Protein AF-T0GP48-F1 (afdb_monomer)

Mean predicted aligned error: 2.32 Å

Sequence (59 aa):
MIEGQRVLFLMAVEDEYGPHLQQRFTPALIGVGPVEAAIATSLILYRMYQDDALPDLLT

InterPro domains:
  IPR035994 Nucleoside phosphorylase superfamily [G3DSA:3.40.50.1580] (1-59)

Radius of gyration: 12.01 Å; Cα contacts (8 Å, |Δi|>4): 65; chains: 1; bounding box: 24×29×26 Å

pLDDT: mean 96.47, std 2.34, range [87.12, 98.5]

Foldseek 3Di:
DPPPFFEAEEDADCVVCDPVNVVPDDHDHQHDDPVSNVVSVVVVQVVCVVVVRHTPYYD

Nearest PDB structures (foldseek):
  4pr3-assembly1_A  TM=9.727E-01  e=1.655E-04  Brucella melitensis bv. 1 str. 16M
  4pr3-assembly1_B  TM=9.627E-01  e=4.042E-04  Brucella melitensis bv. 1 str. 16M
  3l8f-assembly1_A  TM=4.760E-01  e=3.268E+00  Escherichia coli K-12
  3nrb-assembly1_A  TM=3.869E-01  e=2.483E+00  Pseudomonas putida KT2440
  3nrb-assembly1_D  TM=3.795E-01  e=3.052E+00  Pseudomonas putida KT2440

Solvent-accessible surface area (backbone atoms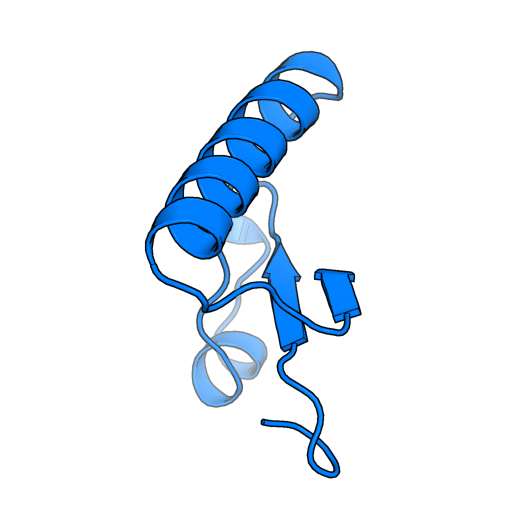 only — not comparable to full-atom values): 3536 Å² total;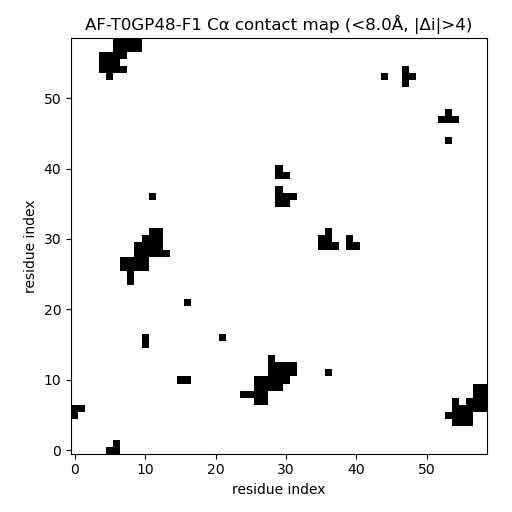 per-residue (Å²): 109,57,98,88,35,42,66,43,44,59,38,46,52,71,90,77,59,43,75,79,48,62,78,74,57,84,62,48,75,28,41,78,54,77,66,46,27,50,54,43,48,50,53,51,51,52,52,28,51,77,68,78,55,62,58,77,40,79,83

Organism: NCBI:txid1329909

Structure (mmCIF, N/CA/C/O backbone):
data_AF-T0GP48-F1
#
_entry.id   AF-T0GP48-F1
#
loop_
_atom_site.group_PDB
_atom_site.id
_atom_site.type_symbol
_atom_site.label_atom_id
_atom_site.label_alt_id
_atom_site.label_comp_id
_atom_site.label_asym_id
_atom_site.label_entity_id
_atom_site.label_seq_id
_atom_site.pdbx_PDB_ins_code
_atom_site.Cartn_x
_atom_site.Cartn_y
_atom_site.Cartn_z
_atom_site.occupancy
_atom_site.B_iso_or_equiv
_atom_site.auth_seq_id
_atom_site.auth_comp_id
_atom_site.auth_asym_id
_atom_site.auth_atom_id
_atom_site.pdbx_PDB_model_num
ATOM 1 N N . MET A 1 1 ? -7.935 -6.152 7.609 1.00 88.50 1 MET A N 1
ATOM 2 C CA . MET A 1 1 ? -7.484 -5.853 8.982 1.00 88.50 1 MET A CA 1
ATOM 3 C C . MET A 1 1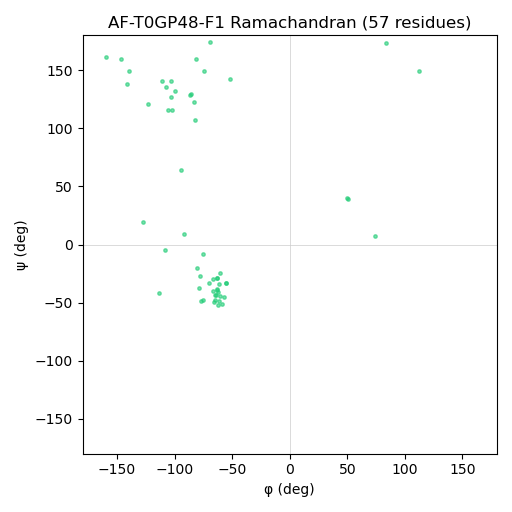 ? -6.509 -6.935 9.406 1.00 88.50 1 MET A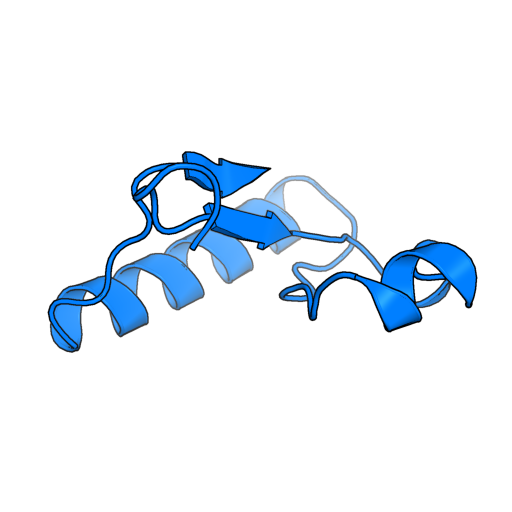 C 1
ATOM 5 O O . MET A 1 1 ? -6.819 -8.097 9.176 1.00 88.50 1 MET A O 1
ATOM 9 N N . ILE A 1 2 ? -5.369 -6.574 9.987 1.00 93.94 2 ILE A N 1
ATOM 10 C CA . ILE A 1 2 ? -4.403 -7.497 10.605 1.00 93.94 2 ILE A CA 1
ATOM 11 C C . ILE A 1 2 ? -4.246 -7.032 12.049 1.00 93.94 2 ILE A C 1
ATOM 13 O O . ILE A 1 2 ? -3.933 -5.866 12.256 1.00 93.94 2 ILE A O 1
ATOM 17 N N . GLU A 1 3 ? -4.547 -7.887 13.031 1.00 95.06 3 GLU A N 1
ATOM 18 C CA . GLU A 1 3 ? -4.527 -7.516 14.463 1.00 95.06 3 GLU A CA 1
ATOM 19 C C . GLU A 1 3 ? -5.297 -6.213 14.774 1.00 95.06 3 GLU A C 1
ATOM 21 O O . GLU A 1 3 ? -4.858 -5.357 15.537 1.00 95.06 3 GLU A O 1
ATOM 26 N N . GLY A 1 4 ? -6.450 -6.016 14.126 1.00 95.44 4 GLY A N 1
ATOM 27 C CA . GLY A 1 4 ? -7.264 -4.809 14.311 1.00 95.44 4 GLY A CA 1
ATOM 28 C C . GLY A 1 4 ? -6.717 -3.539 13.644 1.00 95.44 4 GLY A C 1
ATOM 29 O O . GLY A 1 4 ? -7.313 -2.485 13.824 1.00 95.44 4 GLY A O 1
ATOM 30 N N . GLN A 1 5 ? -5.656 -3.630 12.839 1.00 96.44 5 GLN A N 1
ATOM 31 C CA . GLN A 1 5 ? -5.102 -2.522 12.051 1.00 96.44 5 GLN A CA 1
ATOM 32 C C . GLN A 1 5 ? -5.498 -2.631 10.571 1.00 96.44 5 GLN A C 1
ATOM 34 O O . GLN A 1 5 ? -5.512 -3.724 9.987 1.00 96.44 5 GLN A O 1
ATOM 39 N N . ARG A 1 6 ? -5.809 -1.503 9.931 1.00 96.19 6 ARG A N 1
ATOM 40 C CA . ARG A 1 6 ? -6.035 -1.392 8.488 1.00 96.19 6 ARG A CA 1
ATOM 41 C C . ARG A 1 6 ? -4.690 -1.268 7.783 1.00 96.19 6 ARG A C 1
ATOM 43 O O . ARG A 1 6 ? -4.042 -0.232 7.844 1.00 96.19 6 ARG A O 1
ATOM 50 N N . VAL A 1 7 ? -4.286 -2.334 7.101 1.00 97.06 7 VAL A N 1
ATOM 51 C CA . VAL A 1 7 ? -3.006 -2.399 6.388 1.00 97.06 7 VAL A CA 1
ATOM 52 C C . VAL A 1 7 ? -3.242 -2.218 4.892 1.00 97.06 7 VAL A C 1
ATOM 54 O O . VAL A 1 7 ? -4.071 -2.931 4.319 1.00 97.06 7 VAL A O 1
ATOM 57 N N . LEU A 1 8 ? -2.528 -1.274 4.278 1.00 97.88 8 LEU A N 1
ATOM 58 C CA . LEU A 1 8 ? -2.479 -1.083 2.830 1.00 97.88 8 LEU A CA 1
ATOM 59 C C . LEU A 1 8 ? -1.167 -1.655 2.289 1.00 97.88 8 LEU A C 1
ATOM 61 O O . LEU A 1 8 ? -0.093 -1.145 2.600 1.00 97.88 8 LEU A O 1
ATOM 65 N N . PHE A 1 9 ? -1.284 -2.688 1.458 1.00 97.69 9 PHE A N 1
ATOM 66 C CA . PHE A 1 9 ? -0.158 -3.283 0.746 1.00 97.69 9 PHE A CA 1
ATOM 67 C C . PHE A 1 9 ? 0.094 -2.525 -0.556 1.00 97.69 9 PHE A C 1
ATOM 69 O O . PHE A 1 9 ? 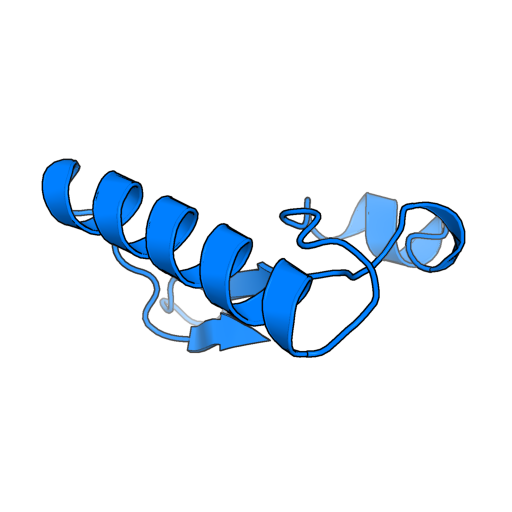-0.834 -2.332 -1.346 1.00 97.69 9 PHE A O 1
ATOM 76 N N . LEU A 1 10 ? 1.337 -2.122 -0.790 1.00 97.31 10 LEU A N 1
ATOM 77 C CA . LEU A 1 10 ? 1.794 -1.488 -2.018 1.00 97.31 10 LEU A CA 1
ATOM 78 C C . LEU A 1 10 ? 2.731 -2.438 -2.764 1.00 97.31 10 LEU A C 1
ATOM 80 O O . LEU A 1 10 ? 3.546 -3.126 -2.158 1.00 97.31 10 LEU A O 1
ATOM 84 N N . MET A 1 11 ? 2.630 -2.476 -4.089 1.00 97.19 11 MET A N 1
ATOM 85 C CA . MET A 1 11 ? 3.565 -3.223 -4.938 1.00 97.19 11 MET A CA 1
ATOM 86 C C . MET A 1 11 ? 3.899 -2.412 -6.185 1.00 97.19 11 MET A C 1
ATOM 88 O O . MET A 1 11 ? 3.078 -1.618 -6.649 1.00 97.19 11 MET A O 1
ATOM 92 N N . ALA A 1 12 ? 5.105 -2.578 -6.729 1.00 96.38 12 ALA A N 1
ATOM 93 C CA . ALA A 1 12 ? 5.514 -1.796 -7.889 1.00 96.38 12 ALA A CA 1
ATOM 94 C C . ALA A 1 12 ? 4.823 -2.313 -9.157 1.00 96.38 12 ALA A C 1
ATOM 96 O O . ALA A 1 12 ? 4.248 -1.530 -9.917 1.00 96.38 12 ALA A O 1
ATOM 97 N N . VAL A 1 13 ? 4.852 -3.634 -9.363 1.00 95.31 13 VAL A N 1
ATOM 98 C CA . VAL A 1 13 ? 4.339 -4.313 -10.565 1.00 95.31 13 VAL A CA 1
ATOM 99 C C . VAL A 1 13 ? 3.750 -5.689 -10.244 1.00 95.31 13 VAL A C 1
ATOM 101 O O . VAL A 1 13 ? 4.068 -6.294 -9.223 1.00 95.31 13 VAL A O 1
ATOM 104 N N . GLU A 1 14 ? 2.899 -6.205 -11.136 1.00 93.00 14 GLU A N 1
ATOM 105 C CA . GLU A 1 14 ? 2.238 -7.513 -10.970 1.00 93.00 14 GLU A CA 1
ATOM 106 C C . GLU A 1 14 ? 3.216 -8.692 -10.929 1.00 93.00 14 GLU A C 1
ATOM 108 O O . GLU A 1 14 ? 2.941 -9.681 -10.253 1.00 93.00 14 GLU A O 1
ATOM 113 N N . ASP A 1 15 ? 4.372 -8.577 -11.586 1.00 93.06 15 ASP A N 1
ATOM 114 C CA . ASP A 1 15 ? 5.391 -9.635 -11.643 1.00 93.06 15 ASP A CA 1
ATOM 115 C C . ASP A 1 15 ? 5.930 -10.018 -10.251 1.00 93.06 15 ASP A C 1
ATOM 117 O O . ASP A 1 15 ? 6.380 -11.144 -10.035 1.00 93.06 15 ASP A O 1
ATOM 121 N N . GLU A 1 16 ? 5.847 -9.105 -9.279 1.00 87.12 16 GLU A N 1
ATOM 122 C CA . GLU A 1 16 ? 6.219 -9.352 -7.883 1.00 87.12 16 GLU A CA 1
ATOM 123 C C . GLU A 1 16 ? 5.100 -10.088 -7.110 1.00 87.12 16 GLU A C 1
ATOM 125 O O . GLU A 1 16 ? 5.348 -10.722 -6.080 1.00 87.12 16 GLU A O 1
ATOM 130 N N . TYR A 1 17 ? 3.855 -10.036 -7.595 1.00 95.56 17 TYR A N 1
ATOM 131 C CA . TYR A 1 17 ? 2.636 -10.483 -6.916 1.00 95.56 17 TYR A CA 1
ATOM 132 C C . TYR A 1 17 ? 2.258 -11.920 -7.300 1.00 95.56 17 TYR A C 1
ATOM 134 O O . TYR A 1 17 ? 1.221 -12.196 -7.905 1.00 95.56 17 TYR A O 1
ATOM 142 N N . GLY A 1 18 ? 3.126 -12.867 -6.936 1.00 95.62 18 GLY A N 1
ATOM 143 C CA . GLY A 1 18 ? 2.951 -14.288 -7.252 1.00 95.62 18 GLY A CA 1
ATOM 144 C C . GLY A 1 18 ? 1.799 -14.992 -6.503 1.00 95.62 18 GLY A C 1
ATOM 145 O O . GLY A 1 18 ? 1.220 -14.441 -5.561 1.00 95.62 18 GLY A O 1
ATOM 146 N N . PRO A 1 19 ? 1.505 -16.268 -6.836 1.00 96.75 19 PRO A N 1
ATOM 147 C CA . PRO A 1 19 ? 0.327 -16.996 -6.338 1.00 96.75 19 PRO A CA 1
ATOM 148 C C . PRO A 1 19 ? 0.197 -17.060 -4.810 1.00 96.75 19 PRO A C 1
ATOM 150 O O . PRO A 1 19 ? -0.905 -17.038 -4.269 1.00 96.75 19 PRO A O 1
ATOM 153 N N . HIS A 1 20 ? 1.321 -17.113 -4.092 1.00 96.94 20 HIS A N 1
ATOM 154 C CA . HIS A 1 20 ? 1.321 -17.145 -2.627 1.00 96.94 20 HIS A CA 1
ATOM 155 C C . HIS A 1 20 ? 0.895 -15.813 -1.994 1.00 96.94 20 HIS A C 1
ATOM 157 O O . HIS A 1 20 ? 0.288 -15.824 -0.924 1.00 96.94 20 HIS A O 1
ATOM 163 N N . LEU A 1 21 ? 1.212 -14.679 -2.627 1.00 96.06 21 LEU A N 1
ATOM 164 C CA . LEU A 1 21 ? 0.773 -13.356 -2.175 1.00 96.06 21 LEU A CA 1
ATOM 165 C C . LEU A 1 21 ? -0.679 -13.102 -2.586 1.00 96.06 21 LEU A C 1
ATOM 167 O O . LEU A 1 21 ? -1.456 -12.588 -1.783 1.00 96.06 21 LEU A O 1
ATOM 171 N N . GLN A 1 22 ? -1.067 -13.561 -3.780 1.00 95.69 22 GLN A N 1
ATOM 172 C CA . GLN A 1 22 ? -2.442 -13.475 -4.283 1.00 95.69 22 GLN A CA 1
ATOM 173 C C . GLN A 1 22 ? -3.476 -14.105 -3.348 1.00 95.69 22 GLN A C 1
ATOM 175 O O . GLN A 1 22 ? -4.591 -13.610 -3.220 1.00 95.69 22 GLN A O 1
ATOM 180 N N . GLN A 1 23 ? -3.098 -15.166 -2.636 1.00 96.88 23 GLN A N 1
ATOM 181 C CA . GLN A 1 23 ? -3.964 -15.827 -1.658 1.00 96.88 23 GLN A CA 1
ATOM 182 C C . GLN A 1 23 ? -4.122 -15.058 -0.333 1.00 96.88 23 GLN A C 1
ATOM 184 O O . GLN A 1 23 ? -4.906 -15.484 0.514 1.00 96.88 23 GLN A O 1
ATOM 189 N N . ARG A 1 24 ? -3.368 -13.972 -0.105 1.00 95.25 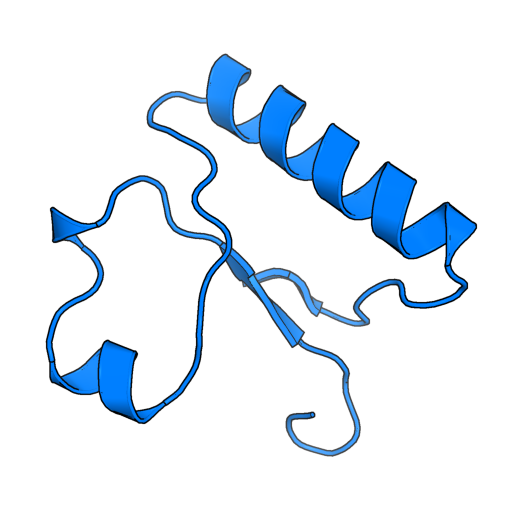24 ARG A N 1
ATOM 190 C CA . ARG A 1 24 ? -3.267 -13.306 1.208 1.00 95.25 24 ARG A CA 1
ATOM 191 C C . ARG A 1 24 ? -3.851 -11.900 1.243 1.00 95.25 24 ARG A C 1
ATOM 193 O O . ARG A 1 24 ? -4.485 -11.543 2.231 1.00 95.25 24 ARG A O 1
ATOM 200 N N . PHE A 1 25 ? -3.614 -11.092 0.217 1.00 95.50 25 PHE A N 1
ATOM 201 C CA . PHE A 1 25 ? -4.062 -9.697 0.170 1.00 95.50 25 PHE A CA 1
ATOM 202 C C . PHE A 1 25 ? -4.101 -9.203 -1.267 1.00 95.50 25 PHE A C 1
ATOM 204 O O . PHE A 1 25 ? -3.420 -9.776 -2.106 1.00 95.50 25 PHE A O 1
ATOM 211 N N . THR A 1 26 ? -4.823 -8.115 -1.534 1.00 96.19 26 THR A N 1
ATOM 212 C CA . THR A 1 26 ? -4.799 -7.397 -2.818 1.00 96.19 26 THR A CA 1
ATOM 213 C C . THR A 1 26 ? -4.016 -6.092 -2.654 1.00 96.19 26 THR A C 1
ATOM 215 O O . THR A 1 26 ? -4.444 -5.250 -1.861 1.00 96.19 26 THR A O 1
ATOM 218 N N . PRO A 1 27 ? -2.874 -5.916 -3.342 1.00 97.12 27 PRO A N 1
ATOM 219 C CA . PRO A 1 27 ? -2.078 -4.701 -3.246 1.00 97.12 27 PRO A CA 1
ATOM 220 C C . PRO A 1 27 ? -2.632 -3.586 -4.135 1.00 97.12 27 PRO A C 1
ATOM 222 O O . PRO A 1 27 ? -3.323 -3.837 -5.124 1.00 97.12 27 PRO A O 1
ATOM 225 N N . ALA A 1 28 ? -2.254 -2.349 -3.826 1.00 97.38 28 ALA A N 1
ATOM 226 C CA . ALA A 1 28 ? -2.302 -1.261 -4.788 1.00 97.38 28 ALA A CA 1
ATOM 227 C C . ALA A 1 28 ? -0.998 -1.231 -5.596 1.00 97.38 28 ALA A C 1
ATOM 229 O O . ALA A 1 28 ? 0.095 -1.217 -5.026 1.00 97.38 28 ALA A O 1
ATOM 230 N N . LEU A 1 29 ? -1.116 -1.204 -6.924 1.00 97.31 29 LEU A N 1
ATOM 231 C CA . LEU A 1 29 ? 0.036 -1.072 -7.812 1.00 97.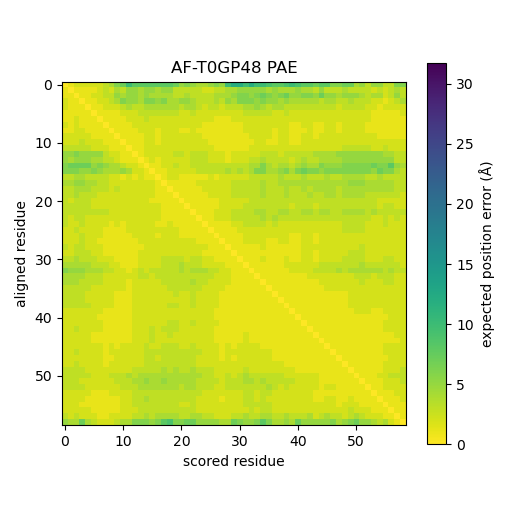31 29 LEU A CA 1
ATOM 232 C C . LEU A 1 29 ? 0.418 0.401 -7.954 1.00 97.31 29 LEU A C 1
ATOM 234 O O . LEU A 1 29 ? -0.408 1.218 -8.365 1.00 97.31 29 LEU A O 1
ATOM 238 N N . ILE A 1 30 ? 1.663 0.734 -7.611 1.00 97.88 30 ILE A N 1
ATOM 239 C CA . ILE A 1 30 ? 2.149 2.123 -7.567 1.00 97.88 30 ILE A CA 1
ATOM 240 C C . ILE A 1 30 ? 3.135 2.468 -8.690 1.00 97.88 30 ILE A C 1
ATOM 242 O O . ILE A 1 30 ? 3.511 3.629 -8.835 1.00 97.88 30 ILE A O 1
ATOM 246 N N . GLY A 1 31 ? 3.518 1.487 -9.510 1.00 96.75 31 GLY A N 1
ATOM 247 C CA . GLY A 1 31 ? 4.503 1.651 -10.575 1.00 96.75 31 GLY A CA 1
ATOM 248 C C . GLY A 1 31 ? 5.950 1.533 -10.089 1.00 96.75 31 GLY A C 1
ATOM 249 O O . GLY A 1 31 ? 6.230 1.425 -8.895 1.00 96.75 31 GLY A O 1
ATOM 250 N N . VAL A 1 32 ? 6.883 1.539 -11.045 1.00 96.44 32 VAL A N 1
ATOM 251 C CA . VAL A 1 32 ? 8.328 1.434 -10.793 1.00 96.44 32 VAL A CA 1
ATOM 252 C C . VAL A 1 32 ? 8.957 2.816 -10.842 1.00 96.44 32 VAL A C 1
ATOM 254 O O . VAL A 1 32 ? 8.770 3.542 -11.813 1.00 96.44 32 VAL A O 1
ATOM 257 N N . GLY A 1 33 ? 9.770 3.125 -9.837 1.00 97.19 33 GLY A N 1
ATOM 258 C CA . GLY A 1 33 ? 10.497 4.385 -9.745 1.00 97.19 33 GLY A CA 1
ATOM 259 C C . GLY A 1 33 ? 9.989 5.256 -8.596 1.00 97.19 33 GLY A C 1
ATOM 260 O O . GLY A 1 33 ? 8.822 5.177 -8.209 1.00 97.19 33 GLY A O 1
ATOM 261 N N . PRO A 1 34 ? 10.870 6.069 -7.988 1.00 97.31 34 PRO A N 1
ATOM 262 C CA . PRO A 1 34 ? 10.524 6.828 -6.791 1.00 97.31 34 PRO A CA 1
ATOM 263 C C . PRO A 1 34 ? 9.475 7.917 -7.052 1.00 97.31 34 PRO A C 1
ATOM 265 O O . PRO A 1 34 ? 8.705 8.244 -6.152 1.00 97.31 34 PRO A O 1
ATOM 268 N N . VAL A 1 35 ? 9.431 8.485 -8.261 1.00 98.19 35 VAL A N 1
ATOM 269 C CA . VAL A 1 35 ? 8.504 9.574 -8.602 1.00 98.19 35 VAL A CA 1
ATOM 270 C C . VAL A 1 35 ? 7.100 9.019 -8.823 1.00 98.19 35 VAL A C 1
ATOM 272 O O . VAL A 1 35 ? 6.133 9.506 -8.241 1.00 98.19 35 VAL A O 1
ATOM 275 N N . GLU A 1 36 ? 7.003 7.964 -9.620 1.00 98.00 36 GLU A N 1
ATOM 276 C CA . GLU A 1 36 ? 5.779 7.250 -9.959 1.00 98.00 36 GLU A CA 1
ATOM 277 C C . GLU A 1 36 ? 5.112 6.707 -8.691 1.00 98.00 36 GLU A C 1
ATOM 279 O O . GLU A 1 36 ? 3.951 7.024 -8.412 1.00 98.00 36 GLU A O 1
ATOM 284 N N . ALA A 1 37 ? 5.897 6.004 -7.867 1.00 97.75 37 ALA A N 1
ATOM 285 C CA . ALA A 1 37 ? 5.461 5.449 -6.595 1.00 97.75 37 ALA A CA 1
ATOM 286 C C . ALA A 1 37 ? 4.913 6.525 -5.646 1.00 97.75 37 ALA A C 1
ATOM 288 O O . ALA A 1 37 ? 3.848 6.344 -5.048 1.00 97.75 37 ALA A O 1
ATOM 289 N N . ALA A 1 38 ? 5.606 7.664 -5.518 1.00 98.19 38 ALA A N 1
ATOM 290 C CA . ALA A 1 38 ? 5.194 8.750 -4.631 1.00 98.19 38 ALA A CA 1
ATOM 291 C C . ALA A 1 38 ? 3.871 9.390 -5.073 1.00 98.19 38 ALA A C 1
ATOM 293 O O . ALA A 1 38 ? 2.992 9.627 -4.239 1.00 98.19 38 ALA A O 1
ATOM 294 N N . ILE A 1 39 ? 3.708 9.642 -6.374 1.00 98.50 39 ILE A N 1
ATOM 295 C CA . ILE A 1 39 ? 2.487 10.238 -6.930 1.00 98.50 39 ILE A CA 1
ATOM 296 C C . ILE A 1 39 ? 1.304 9.280 -6.761 1.00 98.50 39 ILE A C 1
ATOM 298 O O . ILE A 1 39 ? 0.257 9.686 -6.250 1.00 98.50 39 ILE A O 1
ATOM 302 N N . ALA A 1 40 ? 1.468 8.010 -7.145 1.00 98.38 40 ALA A N 1
ATOM 303 C CA . ALA A 1 40 ? 0.411 7.008 -7.047 1.00 98.38 40 ALA A CA 1
ATOM 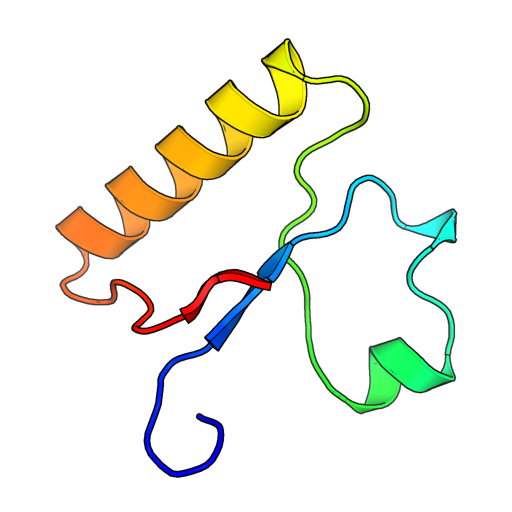304 C C . ALA A 1 40 ? -0.028 6.790 -5.591 1.00 98.38 40 ALA A C 1
ATOM 306 O O . ALA A 1 40 ? -1.219 6.871 -5.285 1.00 98.38 40 ALA A O 1
ATOM 307 N N . THR A 1 41 ? 0.933 6.606 -4.680 1.00 98.38 41 THR A N 1
ATOM 308 C CA . THR A 1 41 ? 0.659 6.416 -3.246 1.00 98.38 41 THR A CA 1
ATOM 309 C C . THR A 1 41 ? -0.063 7.624 -2.654 1.00 98.38 41 THR A C 1
ATOM 311 O O . THR A 1 41 ? -1.063 7.465 -1.954 1.00 98.38 41 THR A O 1
ATOM 314 N N . SER A 1 42 ? 0.384 8.841 -2.979 1.00 98.25 42 SER A N 1
ATOM 315 C CA . SER A 1 42 ? -0.246 10.072 -2.486 1.00 98.25 42 SER A CA 1
ATOM 316 C C . SER A 1 42 ? -1.695 10.202 -2.958 1.00 98.25 42 SER A C 1
ATOM 318 O O . SER A 1 42 ? -2.569 10.572 -2.176 1.00 98.25 42 SER A O 1
ATOM 320 N N . LEU A 1 43 ? -1.979 9.854 -4.217 1.00 98.50 43 LEU A N 1
ATOM 321 C CA . LEU A 1 43 ? -3.338 9.884 -4.759 1.00 98.50 43 LEU A CA 1
ATOM 322 C C . LEU A 1 43 ? -4.249 8.839 -4.100 1.00 98.50 43 LEU A C 1
ATOM 324 O O . LEU A 1 43 ? -5.414 9.133 -3.825 1.00 98.50 43 LEU A O 1
ATOM 328 N N . ILE A 1 44 ? -3.732 7.635 -3.836 1.00 98.19 44 ILE A N 1
ATOM 329 C CA . ILE A 1 44 ? -4.464 6.575 -3.129 1.00 98.19 44 ILE A CA 1
ATOM 330 C C . ILE A 1 44 ? -4.818 7.037 -1.714 1.00 98.19 44 ILE A C 1
ATOM 332 O O . ILE A 1 44 ? -5.991 7.016 -1.343 1.00 98.19 44 ILE A O 1
ATOM 336 N N . LEU A 1 45 ? -3.832 7.521 -0.953 1.00 98.38 45 LEU A N 1
ATOM 337 C CA . LEU A 1 45 ? -4.050 7.984 0.417 1.00 98.38 45 LEU A CA 1
ATOM 338 C C . LEU A 1 45 ? -5.002 9.180 0.471 1.00 98.38 45 LEU A C 1
ATOM 340 O O . LEU A 1 45 ? -5.861 9.231 1.343 1.00 98.38 45 LEU A O 1
ATOM 344 N N . TYR A 1 46 ? -4.908 10.108 -0.483 1.00 98.50 46 TYR A N 1
ATOM 345 C CA . TYR A 1 46 ? -5.826 11.243 -0.562 1.00 98.50 46 TYR A CA 1
ATOM 346 C C . TYR A 1 46 ? -7.278 10.811 -0.814 1.00 98.50 46 TYR A C 1
ATOM 348 O O . TYR A 1 46 ? -8.201 11.363 -0.217 1.00 98.50 46 TYR A O 1
ATOM 356 N N . ARG A 1 47 ? -7.505 9.804 -1.666 1.00 98.19 47 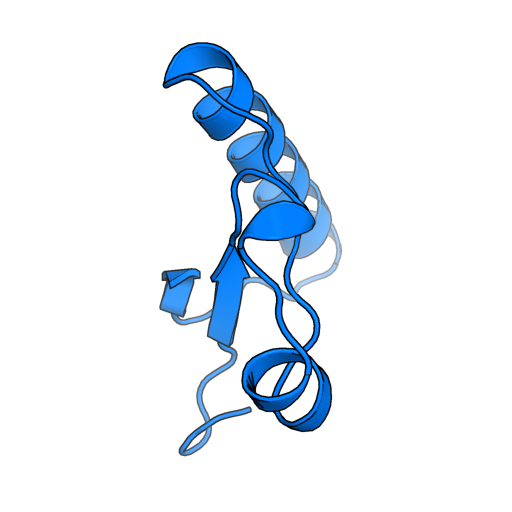ARG A N 1
ATOM 357 C CA . ARG A 1 47 ? -8.843 9.224 -1.872 1.00 98.19 47 ARG A CA 1
ATOM 358 C C . ARG A 1 47 ? -9.349 8.539 -0.604 1.00 98.19 47 ARG A C 1
ATOM 360 O O . ARG A 1 47 ? -10.436 8.856 -0.147 1.00 98.19 47 ARG A O 1
ATOM 367 N N . MET A 1 48 ? -8.521 7.704 0.022 1.00 97.88 48 MET A N 1
ATOM 368 C CA . MET A 1 48 ? -8.877 7.028 1.276 1.00 97.88 48 MET A CA 1
ATOM 369 C C . MET A 1 48 ? -9.151 8.011 2.420 1.00 97.88 48 MET A C 1
ATOM 371 O O . MET A 1 48 ? -10.015 7.749 3.246 1.00 97.88 48 MET A O 1
ATOM 375 N N . TYR A 1 49 ? -8.450 9.145 2.467 1.00 98.12 49 TYR A N 1
ATOM 376 C CA . TYR A 1 49 ? -8.718 10.215 3.427 1.00 98.12 49 TYR A CA 1
ATOM 377 C C . TYR A 1 49 ? -10.095 10.850 3.221 1.00 98.12 49 TYR A C 1
ATOM 379 O O . TYR A 1 49 ? -10.810 11.070 4.193 1.00 98.12 49 TYR A O 1
ATOM 387 N N . GLN A 1 50 ? -10.489 11.112 1.971 1.00 98.50 50 GLN A N 1
ATOM 388 C CA . GLN A 1 50 ? -11.827 11.640 1.675 1.00 98.50 50 GLN A CA 1
ATOM 389 C C . GLN A 1 50 ? -12.943 10.665 2.072 1.00 98.50 50 GLN A C 1
ATOM 391 O O . GLN A 1 50 ? -14.028 11.108 2.441 1.00 98.50 50 GLN A O 1
ATOM 396 N N . ASP A 1 51 ? -12.651 9.365 2.045 1.00 97.56 51 ASP A N 1
ATOM 397 C CA . ASP A 1 51 ? -13.582 8.294 2.403 1.00 97.56 51 ASP A CA 1
ATOM 398 C C . ASP A 1 51 ? -13.511 7.883 3.893 1.00 97.56 51 ASP A C 1
ATOM 400 O O . ASP A 1 51 ? -14.099 6.870 4.270 1.00 97.56 51 ASP A O 1
ATOM 404 N N . ASP A 1 52 ? -12.775 8.623 4.739 1.00 96.75 52 ASP A N 1
ATOM 405 C CA . ASP A 1 52 ? -12.515 8.298 6.160 1.00 96.75 52 ASP A CA 1
ATOM 406 C C . ASP A 1 52 ? -12.008 6.854 6.375 1.00 96.75 52 ASP A C 1
ATOM 408 O O . ASP A 1 52 ? -12.393 6.119 7.286 1.00 96.75 52 ASP A O 1
ATOM 412 N N . ALA A 1 53 ? -11.144 6.408 5.462 1.00 96.69 53 ALA A N 1
ATOM 413 C CA . ALA A 1 53 ? -10.709 5.023 5.335 1.00 96.69 53 ALA A CA 1
ATOM 414 C C . ALA A 1 53 ? -9.182 4.866 5.319 1.00 96.69 53 ALA A C 1
ATOM 416 O O . ALA A 1 53 ? -8.697 3.835 4.845 1.00 96.69 53 ALA A O 1
ATOM 417 N N . LEU A 1 54 ? -8.426 5.861 5.807 1.00 97.88 54 LEU A N 1
ATOM 418 C CA . LEU A 1 54 ? -6.960 5.819 5.842 1.00 97.88 54 LEU A CA 1
ATOM 419 C C . LEU A 1 54 ? -6.432 4.537 6.512 1.00 97.88 54 LEU A C 1
ATOM 421 O O . LEU A 1 54 ? -7.027 4.054 7.480 1.00 97.88 54 LEU A O 1
ATOM 425 N N . PRO A 1 55 ? -5.325 3.969 6.000 1.00 97.69 55 PRO A N 1
ATOM 426 C CA . PRO A 1 55 ? -4.686 2.834 6.640 1.00 97.69 55 PRO A CA 1
ATOM 427 C C . PRO A 1 55 ? -3.932 3.275 7.899 1.00 97.69 55 PRO A C 1
ATOM 429 O O . PRO A 1 55 ? -3.380 4.372 7.952 1.00 97.69 55 PRO A O 1
ATOM 432 N N . ASP A 1 56 ? -3.850 2.375 8.873 1.00 97.75 56 ASP A N 1
ATOM 433 C CA . ASP A 1 56 ? -2.986 2.526 10.045 1.00 97.75 56 ASP A CA 1
ATOM 434 C C . ASP A 1 56 ? -1.523 2.190 9.700 1.00 97.75 56 ASP A C 1
ATOM 436 O O . ASP A 1 56 ? -0.591 2.706 10.316 1.00 97.75 56 ASP A O 1
ATOM 440 N N . LEU A 1 57 ? -1.313 1.325 8.696 1.00 97.19 57 LEU A N 1
ATOM 441 C CA . LEU A 1 57 ? 0.005 0.867 8.258 1.00 97.19 57 LEU A CA 1
ATOM 442 C C . LEU A 1 57 ? 0.089 0.738 6.730 1.00 97.19 57 LEU A C 1
ATOM 444 O O . LEU A 1 57 ? -0.816 0.202 6.089 1.00 97.19 57 LEU A O 1
ATOM 448 N N . LEU A 1 58 ? 1.218 1.174 6.170 1.00 93.94 58 LEU A N 1
ATOM 449 C CA . LEU A 1 58 ? 1.613 0.968 4.773 1.00 93.94 58 LEU A CA 1
ATOM 450 C C . LEU A 1 58 ? 2.751 -0.059 4.714 1.00 93.94 58 LEU A C 1
ATOM 452 O O . LEU A 1 58 ? 3.686 0.042 5.512 1.00 93.94 58 LEU A O 1
ATOM 456 N N . THR A 1 59 ? 2.679 -1.020 3.790 1.00 88.94 59 THR A N 1
ATOM 457 C CA . THR A 1 59 ? 3.703 -2.070 3.613 1.00 88.94 59 THR A CA 1
ATOM 458 C C . THR A 1 59 ? 4.017 -2.322 2.155 1.00 88.94 59 THR A C 1
ATOM 460 O O . THR A 1 59 ? 3.032 -2.405 1.386 1.00 88.94 59 THR A O 1
#

Secondary structure (DSSP, 8-state):
-BTTB-EE-EES-GGG--HHHHTT--PEE--SSHHHHHHHHHHHHHHHHHTT---SEE-